Protein AF-M6G8L8-F1 (afdb_monomer_lite)

Secondary structure (DSSP, 8-state):
--------PPPPPPP---------EEEEETTEEEEEP----

Foldseek 3Di:
DDPDPPCPDDDDDDDDDDDDDDPWDWDDDPPDIDTDDDPDD

Radius of gyration: 26.08 Å; chains: 1; bounding box: 64×12×54 Å

Organism: NCBI:txid1001590

Sequence (41 aa):
MNLLYLNVGTPTIYKVEVYITIESVVFKYGNYTKNLGLFVK

Structure (mmCIF, N/CA/C/O backbone):
data_AF-M6G8L8-F1
#
_entry.id   AF-M6G8L8-F1
#
loop_
_atom_site.group_PDB
_atom_site.id
_atom_site.type_symbol
_atom_site.label_atom_id
_atom_site.label_alt_id
_atom_site.label_comp_id
_atom_site.label_asym_id
_atom_site.label_entity_id
_atom_site.label_seq_id
_atom_site.pdbx_PDB_ins_code
_atom_site.Cartn_x
_atom_site.Cartn_y
_atom_site.Cartn_z
_atom_site.occupancy
_atom_site.B_iso_or_equiv
_atom_site.auth_seq_id
_atom_site.auth_comp_id
_atom_site.auth_asym_id
_atom_site.auth_atom_id
_atom_site.pdbx_PDB_model_num
ATOM 1 N N . MET A 1 1 ? 49.498 -0.576 -33.491 1.00 38.59 1 MET A N 1
ATOM 2 C CA . MET A 1 1 ? 48.710 -0.507 -32.243 1.00 38.59 1 MET A CA 1
ATOM 3 C C . MET A 1 1 ? 47.260 -0.314 -32.657 1.00 38.59 1 MET A C 1
ATOM 5 O O . MET A 1 1 ? 46.929 0.754 -33.146 1.00 38.59 1 MET A O 1
ATOM 9 N N . ASN A 1 2 ? 46.459 -1.382 -32.638 1.00 44.75 2 ASN A N 1
ATOM 10 C CA . ASN A 1 2 ? 45.101 -1.367 -33.188 1.00 44.75 2 ASN A CA 1
ATOM 11 C C . ASN A 1 2 ? 44.119 -1.145 -32.029 1.00 44.75 2 ASN A C 1
ATOM 13 O O . ASN A 1 2 ? 43.966 -2.024 -31.184 1.00 44.75 2 ASN A O 1
ATOM 17 N N . LEU A 1 3 ? 43.528 0.047 -31.940 1.00 54.06 3 LEU A N 1
ATOM 18 C CA . LEU A 1 3 ? 42.488 0.350 -30.956 1.00 54.06 3 LEU A CA 1
ATOM 19 C C . LEU A 1 3 ? 41.190 -0.326 -31.411 1.00 54.06 3 LEU A C 1
ATOM 21 O O . LEU A 1 3 ? 40.489 0.169 -32.290 1.00 54.06 3 LEU A O 1
ATOM 25 N N . LEU A 1 4 ? 40.897 -1.489 -30.831 1.00 53.12 4 LEU A N 1
ATOM 26 C CA . LEU A 1 4 ? 39.594 -2.133 -30.951 1.00 53.12 4 LEU A CA 1
ATOM 27 C C . LEU A 1 4 ? 38.575 -1.273 -30.195 1.00 53.12 4 LEU A C 1
ATOM 29 O O . LEU A 1 4 ? 38.615 -1.180 -28.970 1.00 53.12 4 LEU A O 1
ATOM 33 N N . TYR A 1 5 ? 37.692 -0.612 -30.939 1.00 58.97 5 TYR A N 1
ATOM 34 C CA . TYR A 1 5 ? 36.564 0.129 -30.389 1.00 58.97 5 TYR A CA 1
ATOM 35 C C . TYR A 1 5 ? 35.673 -0.828 -29.586 1.00 58.97 5 TYR A C 1
ATOM 37 O O . TYR A 1 5 ? 35.032 -1.717 -30.147 1.00 58.97 5 TYR A O 1
ATOM 45 N N . LEU A 1 6 ? 35.640 -0.651 -28.264 1.00 65.00 6 LEU A N 1
ATOM 46 C CA . LEU A 1 6 ? 34.691 -1.326 -27.388 1.00 65.00 6 LEU A CA 1
ATOM 47 C C . LEU A 1 6 ? 33.304 -0.727 -27.653 1.00 65.00 6 LEU A C 1
ATOM 49 O O . LEU A 1 6 ? 32.983 0.356 -27.168 1.00 65.00 6 LEU A O 1
ATOM 53 N N . ASN A 1 7 ? 32.499 -1.406 -28.470 1.00 67.19 7 ASN A N 1
ATOM 54 C CA . ASN A 1 7 ? 31.126 -0.999 -28.740 1.00 67.19 7 ASN A CA 1
ATOM 55 C C . ASN A 1 7 ? 30.255 -1.343 -27.524 1.00 67.19 7 ASN A C 1
ATOM 57 O O . ASN A 1 7 ? 29.798 -2.476 -27.370 1.00 67.19 7 ASN A O 1
ATOM 61 N N . VAL A 1 8 ? 30.085 -0.381 -26.620 1.00 68.56 8 VAL A N 1
ATOM 62 C CA . VAL A 1 8 ? 29.189 -0.519 -25.470 1.00 68.56 8 VAL A CA 1
ATOM 63 C C . VAL A 1 8 ? 27.774 -0.264 -25.987 1.00 68.56 8 VAL A C 1
ATOM 65 O O . VAL A 1 8 ? 27.433 0.863 -26.335 1.00 68.56 8 VAL A O 1
ATOM 68 N N . GLY A 1 9 ? 26.988 -1.334 -26.130 1.00 72.25 9 GLY A N 1
ATOM 69 C CA . GLY A 1 9 ? 25.638 -1.271 -26.693 1.00 72.25 9 GLY A CA 1
ATOM 70 C C . GLY A 1 9 ? 24.745 -0.245 -25.987 1.00 72.25 9 GLY A C 1
ATOM 71 O O . GLY A 1 9 ? 24.908 0.043 -24.801 1.00 72.25 9 GLY A O 1
ATOM 72 N N . THR A 1 10 ? 23.786 0.312 -26.726 1.00 76.50 10 THR A N 1
ATOM 73 C CA . THR A 1 10 ? 22.860 1.323 -26.206 1.00 76.50 10 THR A CA 1
ATOM 74 C C . THR A 1 10 ? 22.008 0.764 -25.061 1.00 76.50 10 THR A C 1
ATOM 76 O O . THR A 1 10 ? 21.409 -0.306 -25.223 1.00 76.50 10 THR A O 1
ATOM 79 N N . PRO A 1 11 ? 21.893 1.478 -23.926 1.00 73.19 11 PRO A N 1
ATOM 80 C CA . PRO A 1 11 ? 21.064 1.037 -22.817 1.00 73.19 11 PRO A CA 1
ATOM 81 C C . PRO A 1 11 ? 19.598 0.989 -23.255 1.00 73.19 11 PRO A C 1
ATOM 83 O O . PRO A 1 11 ? 19.029 1.980 -23.707 1.00 73.19 11 PRO A O 1
ATOM 86 N N . THR A 1 12 ? 18.991 -0.189 -23.137 1.00 78.19 12 THR A N 1
ATOM 87 C CA . THR A 1 12 ? 17.568 -0.384 -23.423 1.00 78.19 12 THR A CA 1
ATOM 88 C C . THR A 1 12 ? 16.772 -0.049 -22.167 1.00 78.19 12 THR A C 1
ATOM 90 O O . THR A 1 12 ? 16.967 -0.674 -21.126 1.00 78.19 12 THR A O 1
ATOM 93 N N . ILE A 1 13 ? 15.893 0.949 -22.252 1.00 77.81 13 ILE A N 1
ATOM 94 C CA . ILE A 1 13 ? 15.022 1.361 -21.147 1.00 77.81 13 ILE A CA 1
ATOM 95 C C . ILE A 1 13 ? 13.676 0.658 -21.315 1.00 77.81 13 ILE A C 1
ATOM 97 O O . ILE A 1 13 ? 12.964 0.893 -22.290 1.00 77.81 13 ILE A O 1
ATOM 101 N N . TYR A 1 14 ? 13.319 -0.194 -20.357 1.00 79.00 14 TYR A N 1
ATOM 102 C CA . TYR A 1 14 ? 12.023 -0.866 -20.327 1.00 79.00 14 TYR A CA 1
ATOM 103 C C . TYR A 1 14 ? 11.019 -0.018 -19.548 1.00 79.00 14 TYR A C 1
ATOM 105 O O . TYR A 1 14 ? 11.251 0.323 -18.388 1.00 79.00 14 TYR A O 1
ATOM 113 N N . LYS A 1 15 ? 9.889 0.317 -20.178 1.00 80.19 15 LYS A N 1
ATOM 114 C CA . LYS A 1 15 ? 8.749 0.909 -19.475 1.00 80.19 15 LYS A CA 1
ATOM 115 C C . LYS A 1 15 ? 7.988 -0.212 -18.772 1.00 80.19 15 LYS A C 1
ATOM 117 O O . LYS A 1 15 ? 7.509 -1.132 -19.428 1.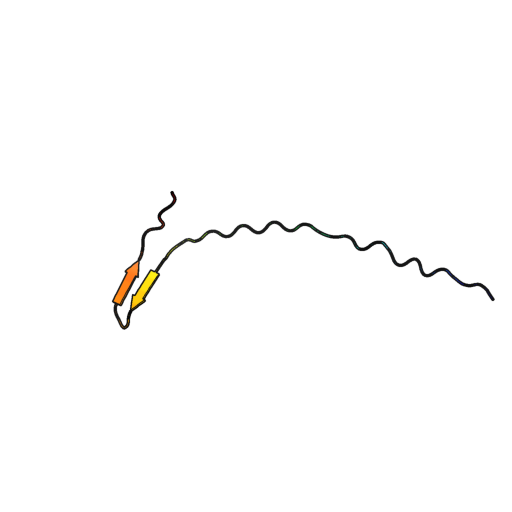00 80.19 15 LYS A O 1
ATOM 122 N N . VAL A 1 16 ? 7.878 -0.122 -17.452 1.00 83.56 16 VAL A N 1
ATOM 123 C CA . VAL A 1 16 ? 7.066 -1.032 -16.638 1.00 83.56 16 VAL A CA 1
ATOM 124 C C . VAL A 1 16 ? 5.859 -0.254 -16.135 1.00 83.56 16 VAL A C 1
ATOM 126 O O . VAL A 1 16 ? 6.013 0.794 -15.510 1.00 83.56 16 VAL A O 1
ATOM 129 N N . GLU A 1 17 ? 4.663 -0.755 -16.423 1.00 82.56 17 GLU A N 1
ATOM 130 C CA . GLU A 1 17 ? 3.418 -0.238 -15.857 1.00 82.56 17 GLU A CA 1
ATOM 131 C C . GLU A 1 17 ? 3.012 -1.120 -14.675 1.00 82.56 17 GLU A C 1
ATOM 133 O O . GLU A 1 17 ? 2.984 -2.346 -14.783 1.00 82.56 17 GLU A O 1
ATOM 138 N N . VAL A 1 18 ? 2.749 -0.494 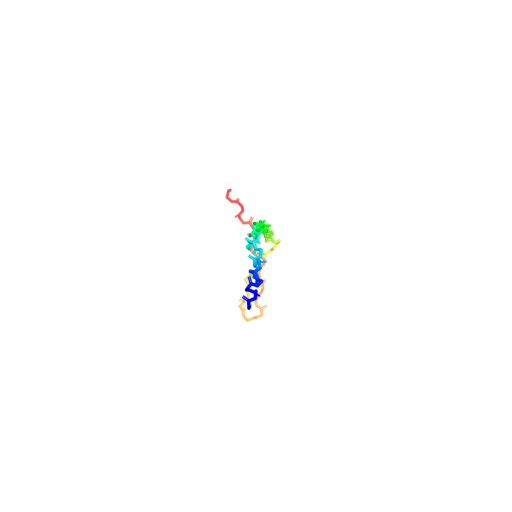-13.526 1.00 82.81 18 VAL A N 1
ATOM 139 C CA . VAL A 1 18 ? 2.376 -1.178 -12.283 1.00 82.81 18 VAL A CA 1
ATOM 140 C C . VAL A 1 18 ? 0.962 -0.760 -11.912 1.00 82.81 18 VAL A C 1
ATOM 142 O O 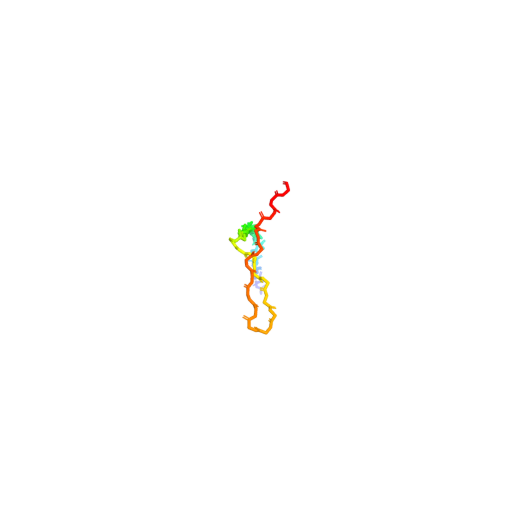. VAL A 1 18 ? 0.684 0.428 -11.752 1.00 82.81 18 VAL A O 1
ATOM 145 N N . TYR A 1 19 ? 0.085 -1.745 -11.743 1.00 80.62 19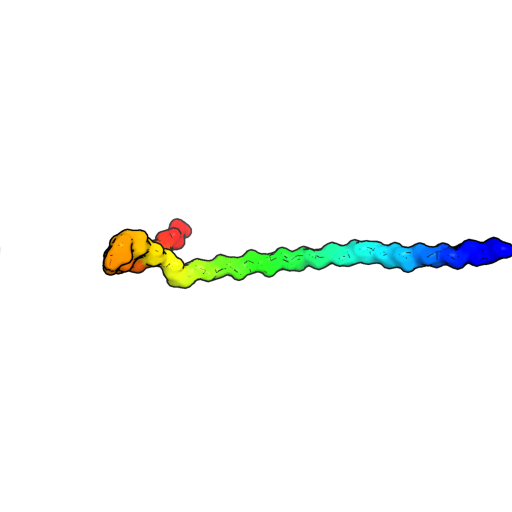 TYR A N 1
ATOM 146 C CA . TYR A 1 19 ? -1.280 -1.548 -11.269 1.00 80.62 19 TYR A CA 1
ATOM 147 C C . TYR A 1 19 ? -1.376 -2.018 -9.819 1.00 80.62 19 TYR A C 1
ATOM 149 O O . TYR A 1 19 ? -0.938 -3.119 -9.492 1.00 80.62 19 TYR A O 1
ATOM 157 N N . ILE A 1 20 ? -1.940 -1.178 -8.950 1.00 81.19 20 ILE A N 1
ATOM 158 C CA . ILE A 1 20 ? -2.190 -1.507 -7.545 1.00 81.19 20 ILE A CA 1
ATOM 159 C C . ILE A 1 20 ? -3.699 -1.494 -7.326 1.00 81.19 20 ILE A C 1
ATOM 161 O O . ILE A 1 20 ? -4.365 -0.501 -7.614 1.00 81.19 20 ILE A O 1
ATOM 165 N N . THR A 1 21 ? -4.225 -2.588 -6.784 1.00 79.56 21 THR A N 1
ATOM 166 C CA . THR A 1 21 ? -5.614 -2.691 -6.334 1.00 79.56 21 THR A CA 1
ATOM 167 C C . THR A 1 21 ? -5.625 -2.681 -4.812 1.00 79.56 21 THR A C 1
ATOM 169 O O . THR A 1 21 ? -4.910 -3.453 -4.180 1.00 79.56 21 THR A O 1
ATOM 172 N N . ILE A 1 22 ? -6.414 -1.789 -4.213 1.00 81.81 22 ILE A N 1
ATOM 173 C CA . ILE A 1 22 ? -6.618 -1.762 -2.762 1.00 81.81 22 ILE A CA 1
ATOM 174 C C . ILE A 1 22 ? -7.887 -2.557 -2.471 1.00 81.81 22 ILE A C 1
ATOM 176 O O . ILE A 1 22 ? -8.964 -2.160 -2.903 1.00 81.81 22 ILE A O 1
ATOM 180 N N . GLU A 1 23 ? -7.755 -3.669 -1.750 1.00 79.00 23 GLU A N 1
ATOM 181 C CA . GLU A 1 23 ? -8.881 -4.560 -1.430 1.00 79.00 23 GLU A CA 1
ATOM 182 C C . GLU A 1 23 ? -9.626 -4.162 -0.151 1.00 79.00 23 GLU A C 1
ATOM 184 O O . GLU A 1 23 ? -10.822 -4.414 -0.021 1.00 79.00 23 GLU A O 1
ATOM 189 N N . SER A 1 24 ? -8.949 -3.526 0.809 1.00 81.06 24 SER A N 1
ATOM 190 C CA . SER A 1 24 ? -9.596 -3.061 2.036 1.00 81.06 24 SER A CA 1
ATOM 191 C C . SER A 1 24 ? -8.857 -1.898 2.685 1.00 81.06 24 SER A C 1
ATOM 193 O O . SER A 1 24 ? -7.636 -1.771 2.585 1.00 81.06 24 SER A O 1
ATOM 195 N N . VAL A 1 25 ? -9.614 -1.057 3.387 1.00 84.19 25 VAL A N 1
ATOM 196 C CA . VAL A 1 25 ? -9.080 -0.021 4.271 1.00 84.19 25 VAL A CA 1
ATOM 197 C C . VAL A 1 25 ? -9.579 -0.316 5.676 1.00 84.19 25 VAL A C 1
ATOM 199 O O . VAL A 1 25 ? -10.775 -0.495 5.903 1.00 84.19 25 VAL A O 1
ATOM 202 N N . VAL A 1 26 ? -8.664 -0.374 6.639 1.00 88.81 26 VAL A N 1
ATOM 203 C CA . VAL A 1 26 ? -8.992 -0.697 8.030 1.00 88.81 26 VAL A CA 1
ATOM 204 C C . VAL A 1 26 ? -8.496 0.421 8.933 1.00 88.81 26 VAL A C 1
ATOM 206 O O . VAL A 1 26 ? -7.308 0.733 8.953 1.00 88.81 26 VAL A O 1
ATOM 209 N N . PHE A 1 27 ? -9.405 1.008 9.705 1.00 88.00 27 PHE A N 1
ATOM 210 C CA . PHE A 1 27 ? -9.076 1.944 10.770 1.00 88.00 27 PHE A CA 1
ATOM 211 C C . PHE A 1 27 ? -8.841 1.179 12.073 1.00 88.00 27 PHE A C 1
ATOM 213 O O . PHE A 1 27 ? -9.702 0.404 12.499 1.00 88.00 27 PHE A O 1
ATOM 220 N N . LYS A 1 28 ? -7.690 1.410 12.715 1.00 92.44 28 LYS A N 1
ATOM 221 C CA . LYS A 1 28 ? -7.331 0.808 14.005 1.00 92.44 28 LYS A CA 1
ATOM 222 C C . LYS A 1 28 ? -7.016 1.887 15.037 1.00 92.44 28 LYS A C 1
ATOM 224 O O . LYS A 1 28 ? -6.239 2.794 14.756 1.00 92.44 28 LYS A O 1
ATOM 229 N N . TYR A 1 29 ? -7.582 1.757 16.234 1.00 90.75 29 TYR A N 1
ATOM 230 C CA . TYR A 1 29 ? -7.276 2.610 17.384 1.00 90.75 29 TYR A CA 1
ATOM 231 C C . TYR A 1 29 ? -7.359 1.797 18.683 1.00 90.75 29 TYR A C 1
ATOM 233 O O . TYR A 1 29 ? -8.445 1.417 19.121 1.00 90.75 29 TYR A O 1
ATOM 241 N N . GLY A 1 30 ? -6.211 1.489 19.293 1.00 90.75 30 GLY A N 1
ATOM 242 C CA . GLY A 1 30 ? -6.153 0.536 20.407 1.00 90.75 30 GLY A CA 1
ATOM 243 C C . GLY A 1 30 ? -6.753 -0.817 20.003 1.00 90.75 30 GLY A C 1
ATOM 244 O O . GLY A 1 30 ? -6.371 -1.381 18.981 1.00 90.75 30 GLY A O 1
ATOM 245 N N . ASN A 1 31 ? -7.741 -1.298 20.763 1.00 93.44 31 ASN A N 1
ATOM 246 C CA . ASN A 1 31 ? -8.473 -2.536 20.453 1.00 93.44 31 ASN A CA 1
ATOM 247 C C . ASN A 1 31 ? -9.639 -2.333 19.468 1.00 93.44 31 ASN A C 1
ATOM 249 O O . ASN A 1 31 ? -10.309 -3.294 19.093 1.00 93.44 31 ASN A O 1
ATOM 253 N N . TYR A 1 32 ? -9.909 -1.097 19.048 1.00 90.12 32 TYR A N 1
ATOM 254 C CA . TYR A 1 32 ? 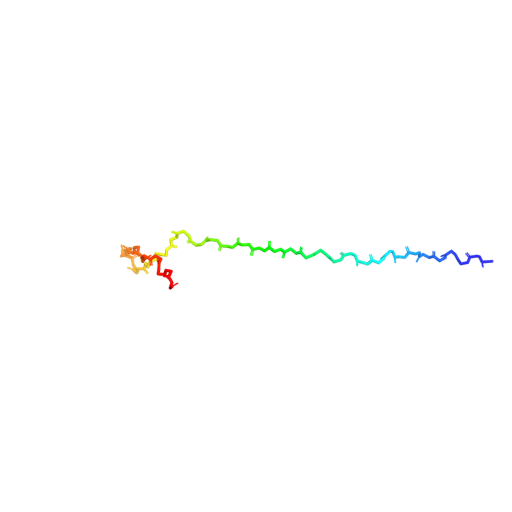-10.947 -0.811 18.070 1.00 90.12 32 TYR A CA 1
ATOM 255 C C . TYR A 1 32 ? -10.435 -1.066 16.657 1.00 90.12 32 TYR A C 1
ATOM 257 O O . TYR A 1 32 ? -9.415 -0.512 16.245 1.00 90.12 32 TYR A O 1
ATOM 265 N N . THR A 1 33 ? -11.178 -1.869 15.901 1.00 92.69 33 THR A N 1
ATOM 266 C CA . THR A 1 33 ? -10.940 -2.116 14.477 1.00 92.69 33 THR A CA 1
ATOM 267 C C . THR A 1 33 ? -12.238 -1.885 13.718 1.00 92.69 33 THR A C 1
ATOM 269 O O . THR A 1 33 ? -13.271 -2.458 14.065 1.00 92.69 33 THR A O 1
ATOM 272 N N . LYS A 1 34 ? -12.191 -1.055 12.674 1.00 86.88 34 LYS A N 1
ATOM 273 C CA . LYS A 1 34 ? -13.317 -0.828 11.767 1.00 86.88 34 LYS A CA 1
ATOM 274 C C . LYS A 1 34 ? -12.868 -0.884 10.319 1.00 86.88 34 LYS A C 1
ATOM 276 O O . LYS A 1 34 ? -11.970 -0.152 9.911 1.00 86.88 34 LYS A O 1
ATOM 281 N N . ASN A 1 35 ? -13.556 -1.708 9.539 1.00 88.12 35 ASN A N 1
ATOM 2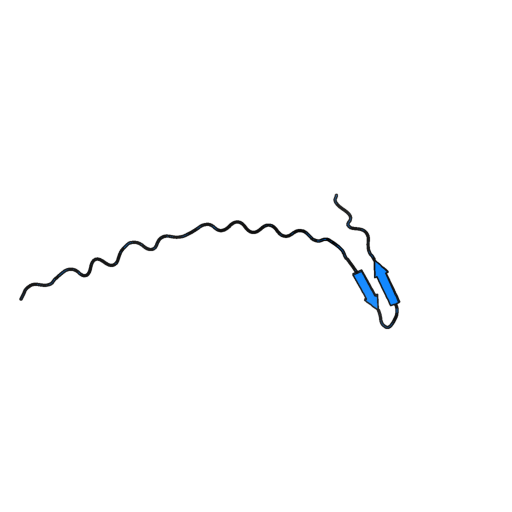82 C CA . ASN A 1 35 ? -13.419 -1.702 8.091 1.00 88.12 35 ASN A CA 1
ATOM 283 C C . ASN A 1 35 ? -14.062 -0.421 7.556 1.00 88.12 35 ASN A C 1
ATOM 285 O O . ASN A 1 35 ? -15.247 -0.161 7.784 1.00 88.12 35 ASN A O 1
ATOM 289 N N . LEU A 1 36 ? -13.263 0.397 6.885 1.00 82.06 36 LEU A N 1
ATOM 290 C CA . LEU A 1 36 ? -13.746 1.514 6.096 1.00 82.06 36 LEU A CA 1
ATOM 291 C C . LEU A 1 36 ? -14.033 0.953 4.705 1.00 82.06 36 LEU A C 1
ATOM 293 O O . LEU A 1 36 ? -13.154 0.369 4.072 1.00 82.06 36 LEU A O 1
ATOM 297 N N . GLY A 1 37 ? -15.283 1.073 4.259 1.00 72.94 37 GLY A N 1
ATOM 298 C CA . GLY A 1 37 ? -15.634 0.712 2.890 1.00 72.94 37 GLY A CA 1
ATOM 299 C C . GLY A 1 37 ? -14.743 1.464 1.900 1.00 72.94 37 GLY A C 1
ATOM 300 O O . GLY A 1 37 ? -14.352 2.607 2.149 1.00 72.94 37 GLY A O 1
ATOM 301 N N . LEU A 1 38 ? -14.404 0.818 0.787 1.00 73.12 38 LEU A N 1
ATOM 302 C CA . LEU A 1 38 ? -13.698 1.474 -0.307 1.00 73.12 38 LEU A CA 1
ATOM 303 C C . LEU A 1 38 ? -14.668 2.429 -1.000 1.00 73.12 38 LEU A C 1
ATOM 305 O O . LEU A 1 38 ? -15.568 2.001 -1.719 1.00 73.12 38 LEU A O 1
ATOM 309 N N . PHE A 1 39 ? -14.503 3.729 -0.767 1.00 63.53 39 PHE A N 1
ATOM 310 C CA . PHE A 1 39 ? -15.220 4.746 -1.526 1.00 63.53 39 PHE A CA 1
ATOM 311 C C . PHE A 1 39 ? -14.530 4.903 -2.881 1.00 63.53 39 PHE A C 1
ATOM 313 O O . PHE A 1 39 ? -13.565 5.655 -3.017 1.00 63.53 39 PHE A O 1
ATOM 320 N N . VAL A 1 40 ? -15.001 4.156 -3.878 1.00 60.69 40 VAL A N 1
ATOM 321 C CA . VAL A 1 40 ? -14.692 4.443 -5.281 1.00 60.69 40 VAL A CA 1
ATOM 322 C C . VAL A 1 40 ? -15.601 5.605 -5.687 1.00 60.69 40 VAL A C 1
ATOM 324 O O . VAL A 1 40 ? -16.821 5.481 -5.590 1.00 60.69 40 VAL A O 1
ATOM 327 N N . LYS A 1 41 ? -15.003 6.755 -6.011 1.00 58.91 41 LYS A N 1
ATOM 328 C CA . LYS A 1 41 ? -15.720 7.953 -6.472 1.00 58.91 41 LYS A CA 1
ATOM 329 C C . LYS A 1 41 ? -16.310 7.739 -7.862 1.00 58.91 41 LYS A C 1
ATOM 331 O O . LYS A 1 41 ? -15.603 7.132 -8.694 1.00 58.91 41 LYS A O 1
#

pLDDT: mean 76.02, std 13.18, range [38.59, 93.44]